Protein AF-A0ABC8IWJ0-F1 (afdb_monomer_lite)

InterPro domains:
  IPR001267 Thymidine kinase [PF00265] (2-114)
  IPR001267 Thymidine kinase [PTHR11441] (1-115)
  IPR027417 P-loop containing nucleoside triphosphate hydrolase [G3DSA:3.40.50.300] (1-104)
  IPR027417 P-loop containing nucleoside triphosphate hydrolase [SSF52540] (2-105)

Secondary structure (DSSP, 8-state):
-EEETT--SS-SSEEE-TTS-EEE-EEES-GGGHHHHH-HHHHTT-SEEEEESGGG-TTHHHHHHIIIIIS--EEE---SB-TTSSB-TTGGGGGGG-S------PPPTT-SS----S--HHHHHHHHHHHHHHHHTTT-------

Organism: Eruca vesicaria subsp. sativa (NCBI:txid29727)

pLDDT: mean 75.21, std 16.53, range [28.42, 94.44]

Sequence (146 aa):
MVKSSKDTRYAKYSMVTHDGIGFPCWALPDLMLFPDIFGQDGYAKLDVIGIVETQFFGDLYEFCCKVADDDGKTIVAGRDGDYLRRIFGAVLHNIPLADSVMKLTARFETCDTRTELVGGADEVSELIRASMEPVLEQYTPAVDIF

Radius of gyration: 15.64 Å; chains: 1; bounding box: 42×47×28 Å

Structure (mmCIF, N/CA/C/O backbone):
data_AF-A0ABC8IWJ0-F1
#
_entry.id   AF-A0ABC8IWJ0-F1
#
loop_
_atom_site.group_PDB
_atom_site.id
_atom_site.type_symbol
_atom_site.label_atom_id
_atom_site.label_alt_id
_atom_site.label_comp_id
_atom_site.label_asym_id
_atom_site.label_entity_id
_atom_site.label_seq_id
_atom_site.pdbx_PDB_ins_code
_atom_site.Cartn_x
_atom_site.Cartn_y
_atom_site.Cartn_z
_atom_site.occupancy
_atom_site.B_iso_or_equiv
_atom_site.auth_seq_id
_atom_site.auth_comp_id
_atom_site.auth_asym_id
_atom_site.auth_atom_id
_atom_site.pdbx_PDB_model_num
ATOM 1 N N . MET A 1 1 ? 3.395 -7.789 2.270 1.00 83.56 1 MET A N 1
ATOM 2 C CA . MET A 1 1 ? 3.883 -6.554 1.617 1.00 83.56 1 MET A CA 1
ATOM 3 C C . MET A 1 1 ? 3.607 -6.614 0.125 1.00 83.56 1 MET A C 1
ATOM 5 O O . MET A 1 1 ? 3.768 -7.677 -0.474 1.00 83.56 1 MET A O 1
ATOM 9 N N . VAL A 1 2 ? 3.207 -5.489 -0.460 1.00 89.12 2 VAL A N 1
ATOM 10 C CA . VAL A 1 2 ? 2.877 -5.327 -1.883 1.00 89.12 2 VAL A CA 1
ATOM 11 C C . VAL A 1 2 ? 3.733 -4.211 -2.468 1.00 89.12 2 VAL A C 1
ATOM 13 O O . VAL A 1 2 ? 3.934 -3.194 -1.809 1.00 89.12 2 VAL A O 1
ATOM 16 N N . LYS A 1 3 ? 4.220 -4.379 -3.698 1.00 88.75 3 LYS A N 1
ATOM 17 C CA . LYS A 1 3 ? 4.944 -3.341 -4.441 1.00 88.75 3 LYS A CA 1
ATOM 18 C C . LYS A 1 3 ? 4.435 -3.209 -5.867 1.00 88.75 3 LYS A C 1
ATOM 20 O O . LYS A 1 3 ? 3.877 -4.160 -6.417 1.00 88.75 3 LYS A O 1
ATOM 25 N N . SER A 1 4 ? 4.695 -2.070 -6.504 1.00 88.88 4 SER A N 1
ATOM 26 C CA . SER A 1 4 ? 4.389 -1.919 -7.927 1.00 88.88 4 SER A CA 1
ATOM 27 C C . SER A 1 4 ? 5.313 -2.781 -8.788 1.00 88.88 4 SER A C 1
ATOM 29 O O . SER A 1 4 ? 6.531 -2.789 -8.610 1.00 88.88 4 SER A O 1
ATOM 31 N N . SER A 1 5 ? 4.746 -3.467 -9.778 1.00 89.06 5 SER A N 1
ATOM 32 C CA . SER A 1 5 ? 5.490 -4.222 -10.794 1.00 89.06 5 SER A CA 1
ATOM 33 C C . SER A 1 5 ? 6.343 -3.328 -11.699 1.00 89.06 5 SER A C 1
ATOM 35 O O . SER A 1 5 ? 7.265 -3.818 -12.350 1.00 89.06 5 SER A O 1
ATOM 37 N N . LYS A 1 6 ? 6.076 -2.015 -11.701 1.00 85.94 6 LYS A N 1
ATOM 38 C CA . LYS A 1 6 ? 6.899 -1.000 -12.370 1.00 85.94 6 LYS A CA 1
ATOM 39 C C . LYS A 1 6 ? 8.237 -0.776 -11.660 1.00 85.94 6 LYS A C 1
ATOM 41 O O . LYS A 1 6 ? 9.168 -0.277 -12.287 1.00 85.94 6 LYS A O 1
ATOM 46 N N . ASP A 1 7 ? 8.356 -1.146 -10.382 1.00 81.31 7 ASP A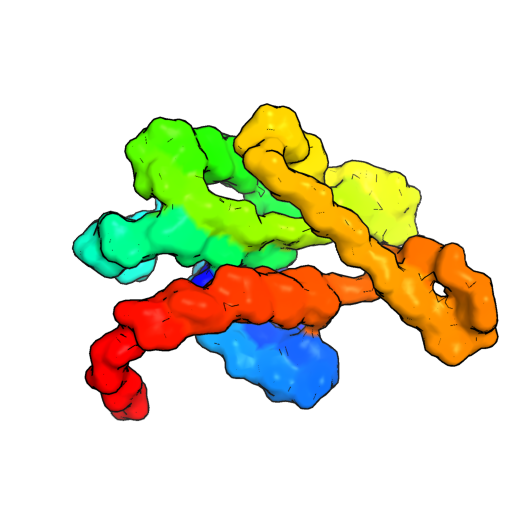 N 1
ATOM 47 C CA . ASP A 1 7 ? 9.613 -1.033 -9.647 1.00 81.31 7 ASP A CA 1
ATOM 48 C C . ASP A 1 7 ? 10.467 -2.303 -9.761 1.00 81.31 7 ASP A C 1
ATOM 50 O O . ASP A 1 7 ? 10.324 -3.272 -9.004 1.00 81.31 7 ASP A O 1
ATOM 54 N N . THR A 1 8 ? 11.405 -2.263 -10.706 1.00 77.62 8 THR A N 1
ATOM 55 C CA . THR A 1 8 ? 12.383 -3.327 -10.963 1.00 77.62 8 THR A CA 1
ATOM 56 C C . THR A 1 8 ? 13.815 -2.927 -10.605 1.00 77.62 8 THR A C 1
ATOM 58 O O . THR A 1 8 ? 14.748 -3.583 -11.061 1.00 77.62 8 THR A O 1
ATOM 61 N N . ARG A 1 9 ? 14.019 -1.844 -9.838 1.00 75.25 9 ARG A N 1
ATOM 62 C CA . ARG A 1 9 ? 15.356 -1.252 -9.627 1.00 75.25 9 ARG A CA 1
ATOM 63 C C . ARG A 1 9 ? 16.340 -2.194 -8.930 1.00 75.25 9 ARG A C 1
ATOM 65 O O . ARG A 1 9 ? 17.506 -2.210 -9.306 1.00 75.25 9 ARG A O 1
ATOM 72 N N . TYR A 1 10 ? 15.869 -2.982 -7.961 1.00 68.56 10 TYR A N 1
ATOM 73 C CA . TYR A 1 10 ? 16.732 -3.854 -7.152 1.00 68.56 10 TYR A CA 1
ATOM 74 C C . TYR A 1 10 ? 16.403 -5.343 -7.283 1.00 68.56 10 TYR A C 1
ATOM 76 O O . TYR A 1 10 ? 17.300 -6.168 -7.425 1.00 68.56 10 TYR A O 1
ATOM 84 N N . ALA A 1 11 ? 15.121 -5.708 -7.262 1.00 72.56 11 ALA A N 1
ATOM 85 C CA . ALA A 1 11 ? 14.681 -7.093 -7.403 1.00 72.56 11 ALA A CA 1
ATOM 86 C C . ALA A 1 11 ? 13.243 -7.157 -7.920 1.00 72.56 11 ALA A C 1
ATOM 88 O O . ALA A 1 11 ? 12.508 -6.181 -7.826 1.00 72.56 11 ALA A O 1
ATOM 89 N N . LYS A 1 12 ? 12.812 -8.298 -8.471 1.00 71.81 12 LYS A N 1
ATOM 90 C CA . LYS A 1 12 ? 11.445 -8.459 -9.006 1.00 71.81 12 LYS A CA 1
ATOM 91 C C . LYS A 1 12 ? 10.425 -8.862 -7.936 1.00 71.81 12 LYS A C 1
ATOM 93 O O . LYS A 1 12 ? 9.335 -8.307 -7.917 1.00 71.81 12 LYS A O 1
ATOM 98 N N . TYR A 1 13 ? 10.795 -9.781 -7.045 1.00 73.88 13 TYR A N 1
ATOM 99 C CA . TYR A 1 13 ? 9.900 -10.374 -6.033 1.00 73.88 13 TYR A CA 1
ATOM 100 C C . TYR A 1 13 ? 10.287 -10.029 -4.594 1.00 73.88 13 TYR A C 1
ATOM 102 O O . TYR A 1 13 ? 9.682 -10.509 -3.639 1.00 73.88 13 TYR A O 1
ATOM 110 N N . SER A 1 14 ? 11.287 -9.171 -4.431 1.00 73.75 14 SER A N 1
ATOM 111 C CA . SER A 1 14 ? 11.627 -8.585 -3.148 1.00 73.75 14 SER A CA 1
ATOM 112 C C . SER A 1 14 ? 11.713 -7.072 -3.259 1.00 73.75 14 SER A C 1
ATOM 114 O O . SER A 1 14 ? 11.970 -6.495 -4.325 1.00 73.75 14 SER A O 1
ATOM 116 N N . MET A 1 15 ? 11.442 -6.436 -2.134 1.00 72.25 15 MET A N 1
ATOM 117 C CA . MET A 1 15 ? 11.943 -5.112 -1.839 1.00 72.25 15 MET A CA 1
ATOM 118 C C . MET A 1 15 ? 13.332 -5.302 -1.245 1.00 72.25 15 MET A C 1
ATOM 120 O O . MET A 1 15 ? 13.510 -6.173 -0.403 1.00 72.25 15 MET A O 1
ATOM 124 N N . VAL A 1 16 ? 14.300 -4.512 -1.685 1.00 68.75 16 VAL A N 1
ATOM 125 C CA . VAL A 1 16 ? 15.661 -4.552 -1.154 1.00 68.75 16 VAL A CA 1
ATOM 126 C C . VAL A 1 16 ? 15.961 -3.170 -0.611 1.00 68.75 16 VAL A C 1
ATOM 128 O O . VAL A 1 16 ? 15.806 -2.198 -1.349 1.00 68.75 16 VAL A O 1
ATOM 131 N N . THR A 1 17 ? 16.332 -3.091 0.663 1.00 68.56 17 THR A N 1
ATOM 132 C CA . THR A 1 17 ? 16.833 -1.845 1.243 1.00 68.56 17 THR A CA 1
ATOM 133 C C . THR A 1 17 ? 18.241 -1.560 0.725 1.00 68.56 17 THR A C 1
ATOM 135 O O . THR A 1 17 ? 18.949 -2.469 0.289 1.00 68.56 17 THR A O 1
ATOM 138 N N . HIS A 1 18 ? 18.684 -0.310 0.798 1.00 62.59 18 HIS A N 1
ATOM 139 C CA . HIS A 1 18 ? 20.050 0.091 0.452 1.00 62.59 18 HIS A CA 1
ATOM 140 C C . HIS A 1 18 ? 21.131 -0.723 1.191 1.00 62.59 18 HIS A C 1
ATOM 142 O O . HIS A 1 18 ? 22.173 -1.026 0.611 1.00 62.59 18 HIS A O 1
ATOM 148 N N . ASP A 1 19 ? 20.847 -1.173 2.417 1.00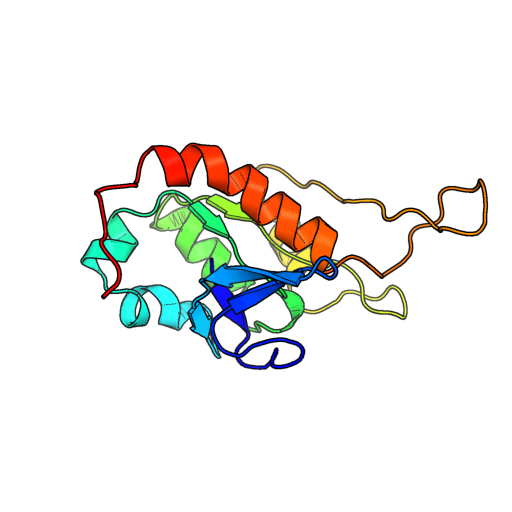 64.75 19 ASP A N 1
ATOM 149 C CA . ASP A 1 19 ? 21.726 -2.050 3.210 1.00 64.75 19 ASP A CA 1
ATOM 150 C C . ASP A 1 19 ? 21.730 -3.515 2.729 1.00 64.75 19 ASP A C 1
ATOM 152 O O . ASP A 1 19 ? 22.328 -4.395 3.349 1.00 64.75 19 ASP A O 1
ATOM 156 N N . GLY A 1 20 ? 21.061 -3.798 1.609 1.00 66.50 20 GLY A N 1
ATOM 157 C CA . GLY A 1 20 ? 21.018 -5.106 0.963 1.00 66.50 20 GLY A CA 1
ATOM 158 C C . GLY A 1 20 ? 20.029 -6.086 1.593 1.00 66.50 20 GLY A C 1
ATOM 159 O O . GLY A 1 20 ? 20.037 -7.264 1.229 1.00 66.50 20 GLY A O 1
ATOM 160 N N . ILE A 1 21 ? 19.168 -5.640 2.513 1.00 70.88 21 ILE A N 1
ATOM 161 C CA . ILE A 1 21 ? 18.198 -6.514 3.178 1.00 70.88 21 ILE A CA 1
ATOM 162 C C . ILE A 1 21 ? 16.964 -6.667 2.286 1.00 70.88 21 ILE A C 1
ATOM 164 O O . ILE A 1 21 ? 16.284 -5.696 1.959 1.00 70.88 21 ILE A O 1
ATOM 168 N N . GLY A 1 22 ? 16.686 -7.907 1.879 1.00 70.19 22 GLY A N 1
ATOM 169 C CA . GLY A 1 22 ? 15.567 -8.259 1.011 1.00 70.19 22 GLY A CA 1
ATOM 170 C C . GLY A 1 22 ? 14.335 -8.740 1.779 1.00 70.19 22 GLY A C 1
ATOM 171 O O . GLY A 1 22 ? 14.430 -9.680 2.563 1.00 70.19 22 GLY A O 1
ATOM 172 N N . PHE A 1 23 ? 13.165 -8.174 1.483 1.00 74.06 23 PHE A N 1
ATOM 173 C CA . PHE A 1 23 ? 11.870 -8.600 2.017 1.00 74.06 23 PHE A CA 1
ATOM 174 C C . PHE A 1 23 ? 10.970 -9.151 0.907 1.00 74.06 23 PHE A C 1
ATOM 176 O O . PHE A 1 23 ? 10.814 -8.484 -0.123 1.00 74.06 23 PHE A O 1
ATOM 183 N N . PRO A 1 24 ? 10.350 -10.336 1.085 1.00 81.38 24 PRO A N 1
ATOM 184 C CA . PRO A 1 24 ? 9.402 -10.881 0.118 1.00 81.38 24 PRO A CA 1
ATOM 185 C C . PRO A 1 24 ? 8.228 -9.928 -0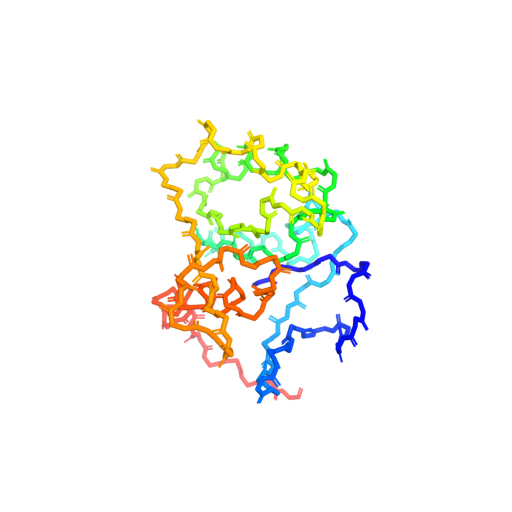.113 1.00 81.38 24 PRO A C 1
ATOM 187 O O . PRO A 1 24 ? 7.623 -9.413 0.830 1.00 81.38 24 PRO A O 1
ATOM 190 N N . CYS A 1 25 ? 7.881 -9.700 -1.376 1.00 83.25 25 CYS A N 1
ATOM 191 C CA . CYS A 1 25 ? 6.776 -8.818 -1.730 1.00 83.25 25 CYS A CA 1
ATOM 192 C C . CYS A 1 25 ? 6.023 -9.313 -2.964 1.00 83.25 25 CYS A C 1
ATOM 194 O O . CYS A 1 25 ? 6.597 -9.897 -3.886 1.00 83.25 25 CYS A O 1
ATOM 196 N N . TRP A 1 26 ? 4.726 -9.023 -2.994 1.00 88.38 26 TRP A N 1
ATOM 197 C CA . TRP A 1 26 ? 3.886 -9.267 -4.159 1.00 88.38 26 TRP A CA 1
ATOM 198 C C . TRP A 1 26 ? 4.011 -8.086 -5.113 1.00 88.38 26 TRP A C 1
ATOM 200 O O . TRP A 1 26 ? 3.627 -6.967 -4.774 1.00 88.38 26 TRP A O 1
ATOM 210 N N . ALA A 1 27 ? 4.589 -8.322 -6.288 1.00 90.62 27 ALA A N 1
ATOM 211 C CA . ALA A 1 27 ? 4.727 -7.304 -7.320 1.00 90.62 27 ALA A CA 1
ATOM 212 C C . ALA A 1 27 ? 3.470 -7.271 -8.196 1.00 90.62 27 ALA A C 1
ATOM 214 O O . ALA A 1 27 ? 3.206 -8.225 -8.927 1.00 90.62 27 ALA A O 1
ATOM 215 N N . LEU A 1 28 ? 2.717 -6.173 -8.137 1.00 91.62 28 LEU A N 1
ATOM 216 C CA . LEU A 1 28 ? 1.414 -6.037 -8.791 1.00 91.62 28 LEU A CA 1
ATOM 217 C C . LEU A 1 28 ? 1.380 -4.841 -9.748 1.00 91.62 28 LEU A C 1
ATOM 219 O O . LEU A 1 28 ? 1.993 -3.814 -9.456 1.00 91.62 28 LEU A O 1
ATOM 223 N N . PRO A 1 29 ? 0.687 -4.936 -10.896 1.00 91.69 29 PRO A N 1
ATOM 224 C CA . PRO A 1 29 ? 0.409 -3.763 -11.722 1.00 91.69 29 PRO A CA 1
ATOM 225 C C . PRO A 1 29 ? -0.610 -2.823 -11.058 1.00 91.69 29 PRO A C 1
ATOM 227 O O . PRO A 1 29 ? -0.398 -1.613 -11.093 1.00 91.69 29 PRO A O 1
ATOM 230 N N . ASP A 1 30 ? -1.619 -3.392 -10.393 1.00 93.56 30 ASP A N 1
ATOM 231 C CA . ASP A 1 30 ? -2.750 -2.705 -9.762 1.00 93.56 30 ASP A CA 1
ATOM 232 C C . ASP A 1 30 ? -3.055 -3.369 -8.407 1.00 93.56 30 ASP A C 1
ATOM 234 O O . ASP A 1 30 ? -2.943 -4.594 -8.270 1.00 93.56 30 ASP A O 1
ATOM 238 N N . LEU A 1 31 ? -3.411 -2.574 -7.398 1.00 93.88 31 LEU A N 1
ATOM 239 C CA . LEU A 1 31 ? -3.665 -3.043 -6.031 1.00 93.88 31 LEU A CA 1
ATOM 240 C C . LEU A 1 31 ? -4.958 -3.844 -5.912 1.00 93.88 31 LEU A C 1
ATOM 242 O O . LEU A 1 31 ? -5.010 -4.804 -5.144 1.00 93.88 31 LEU A O 1
ATOM 246 N N . MET A 1 32 ? -5.974 -3.518 -6.708 1.00 94.12 32 MET A N 1
ATOM 247 C CA . MET A 1 32 ? -7.259 -4.226 -6.702 1.00 94.12 32 MET A CA 1
ATOM 248 C C . MET A 1 32 ? -7.141 -5.714 -7.070 1.00 94.12 32 MET A C 1
ATOM 250 O O . MET A 1 32 ? -8.020 -6.497 -6.727 1.00 94.12 32 MET A O 1
ATOM 254 N N . LEU A 1 33 ? -6.041 -6.128 -7.710 1.00 94.44 33 LEU A N 1
ATOM 255 C CA . LEU A 1 33 ? -5.754 -7.535 -8.016 1.00 94.44 33 LEU A CA 1
ATOM 256 C C . LEU A 1 33 ? -5.176 -8.311 -6.824 1.00 94.44 33 LEU A C 1
ATOM 258 O O . LEU A 1 33 ? -5.027 -9.533 -6.898 1.00 94.44 33 LEU A O 1
ATOM 262 N N . PHE A 1 34 ? -4.798 -7.622 -5.744 1.00 92.88 34 PHE A N 1
ATOM 263 C CA . PHE A 1 34 ? -4.099 -8.237 -4.621 1.00 92.88 34 PHE A CA 1
ATOM 264 C C . PHE A 1 34 ? -4.878 -9.390 -3.969 1.00 92.88 34 PHE A C 1
ATOM 266 O O . PHE A 1 34 ? -4.260 -10.439 -3.793 1.00 92.88 34 PHE A O 1
ATOM 273 N N . PRO A 1 35 ? -6.189 -9.281 -3.663 1.00 91.25 35 PRO A N 1
ATOM 274 C CA . PRO A 1 35 ? -6.932 -10.383 -3.045 1.00 91.25 35 PRO A CA 1
ATOM 275 C C . PRO A 1 35 ? -6.928 -11.662 -3.891 1.00 91.25 35 PRO A C 1
ATOM 277 O O . PRO A 1 35 ? -6.739 -12.758 -3.364 1.00 91.25 35 PRO A O 1
ATOM 280 N N . ASP A 1 36 ? -7.069 -11.525 -5.212 1.00 91.88 36 ASP A N 1
ATOM 281 C CA . ASP A 1 36 ? -7.111 -12.663 -6.133 1.00 91.88 36 ASP A CA 1
ATOM 282 C C . ASP A 1 36 ? -5.737 -13.315 -6.308 1.00 91.88 36 ASP A C 1
ATOM 284 O O . ASP A 1 36 ? -5.626 -14.539 -6.326 1.00 91.88 36 ASP A O 1
ATOM 288 N N . ILE A 1 37 ? -4.678 -12.506 -6.400 1.00 89.62 37 ILE A N 1
ATOM 289 C CA . ILE A 1 37 ? -3.303 -12.996 -6.579 1.00 89.62 37 ILE A CA 1
ATOM 290 C C . ILE A 1 37 ? -2.750 -13.600 -5.286 1.00 89.62 37 ILE A C 1
ATOM 292 O O . ILE A 1 37 ? -2.036 -14.600 -5.333 1.00 89.62 37 ILE A O 1
ATOM 296 N N . PHE A 1 38 ? -3.070 -13.002 -4.138 1.00 89.44 38 PHE A N 1
ATOM 297 C CA . PHE A 1 38 ? -2.678 -13.518 -2.828 1.00 89.44 38 PHE A CA 1
ATOM 298 C C . PHE A 1 38 ? -3.477 -14.769 -2.440 1.00 89.44 38 PHE A C 1
ATOM 300 O O . PHE A 1 38 ? -2.979 -15.627 -1.711 1.00 89.44 38 PHE A O 1
ATOM 307 N N . GLY A 1 39 ? -4.701 -14.883 -2.958 1.00 91.44 39 GLY A N 1
ATOM 308 C CA . GLY A 1 39 ? -5.664 -15.918 -2.618 1.00 91.44 39 GLY A CA 1
ATOM 309 C C . GLY A 1 39 ? -6.635 -15.434 -1.544 1.00 91.44 39 GLY A C 1
ATOM 310 O O . GLY A 1 39 ? -6.230 -14.957 -0.483 1.00 91.44 39 GLY A O 1
ATOM 311 N N . GLN A 1 40 ? -7.930 -15.611 -1.807 1.00 88.75 40 GLN A N 1
ATOM 312 C CA . GLN A 1 40 ? -9.022 -15.073 -0.987 1.00 88.75 40 GLN A CA 1
ATOM 313 C C . GLN A 1 40 ? -8.963 -15.539 0.478 1.00 88.75 40 GLN A C 1
ATOM 315 O O . GLN A 1 40 ? -9.088 -14.726 1.391 1.00 88.75 40 GLN A O 1
ATOM 320 N N . ASP A 1 41 ? -8.671 -16.821 0.718 1.00 87.94 41 ASP A N 1
ATOM 321 C CA . ASP A 1 41 ? -8.559 -17.376 2.076 1.00 87.94 41 ASP A CA 1
ATOM 322 C C . ASP A 1 41 ? -7.376 -16.801 2.863 1.00 87.94 41 ASP A C 1
ATOM 324 O O . ASP A 1 41 ? -7.440 -16.654 4.085 1.00 87.94 41 ASP A O 1
ATOM 328 N N . GLY A 1 42 ? -6.272 -16.512 2.171 1.00 87.19 42 GLY A N 1
ATOM 329 C CA . GLY A 1 42 ? -5.120 -15.846 2.767 1.00 87.19 42 GLY A CA 1
ATOM 330 C C . GLY A 1 42 ? -5.446 -14.387 3.050 1.00 87.19 42 GLY A C 1
ATOM 331 O O . GLY A 1 42 ? -5.199 -13.898 4.149 1.00 87.19 42 GLY A O 1
ATOM 332 N N . TYR A 1 43 ? -6.035 -13.705 2.069 1.00 89.38 43 TYR A N 1
ATOM 333 C CA . TYR A 1 43 ? -6.361 -12.286 2.132 1.00 89.38 43 TYR A CA 1
ATOM 334 C C . TYR A 1 43 ? -7.332 -11.973 3.275 1.00 89.38 43 TYR A C 1
ATOM 336 O O . TYR A 1 43 ? -7.133 -11.009 4.013 1.00 89.38 43 TYR A O 1
ATOM 344 N N . ALA A 1 44 ? -8.339 -12.827 3.478 1.00 88.25 44 ALA A N 1
ATOM 345 C CA . ALA A 1 44 ? -9.312 -12.693 4.558 1.00 88.25 44 ALA A CA 1
ATOM 346 C C . ALA A 1 44 ? -8.675 -12.711 5.959 1.00 88.25 44 ALA A C 1
ATOM 348 O O . ALA A 1 44 ? -9.225 -12.116 6.880 1.00 88.25 44 ALA A O 1
ATOM 349 N N . LYS A 1 45 ? -7.515 -13.362 6.114 1.00 87.75 45 LYS A N 1
ATOM 350 C CA . LYS A 1 45 ? -6.764 -13.446 7.377 1.00 87.75 45 LYS A CA 1
ATOM 351 C C . LYS A 1 45 ? -5.783 -12.291 7.576 1.00 87.75 45 LYS A C 1
ATOM 353 O O . LYS A 1 45 ? -5.084 -12.271 8.579 1.00 87.75 45 LYS A O 1
ATOM 358 N N . LEU A 1 46 ? -5.659 -11.375 6.616 1.00 86.50 46 LEU A N 1
ATOM 359 C CA . LEU A 1 46 ? -4.791 -10.214 6.766 1.00 86.50 46 LEU A CA 1
ATOM 360 C C . LEU A 1 46 ? -5.492 -9.129 7.584 1.00 86.50 46 LEU A C 1
ATOM 362 O O . LEU A 1 46 ? -6.597 -8.707 7.235 1.00 86.50 46 LEU A O 1
ATOM 366 N N . ASP A 1 47 ? -4.779 -8.614 8.584 1.00 85.75 47 ASP A N 1
ATOM 367 C CA . ASP A 1 47 ? -5.157 -7.400 9.320 1.00 85.75 47 ASP A CA 1
ATOM 368 C C . ASP A 1 47 ? -4.434 -6.156 8.785 1.00 85.75 47 ASP A C 1
ATOM 370 O O . ASP A 1 47 ? -4.945 -5.040 8.861 1.00 85.75 47 ASP A O 1
ATOM 374 N N . VAL A 1 48 ? -3.227 -6.337 8.233 1.00 85.19 48 VAL A N 1
ATOM 375 C CA . VAL A 1 48 ? -2.352 -5.237 7.804 1.00 85.19 48 VAL A CA 1
ATOM 376 C C . VAL A 1 48 ? -1.756 -5.504 6.428 1.00 85.19 48 VAL A C 1
ATOM 378 O O . VAL A 1 48 ? -1.185 -6.566 6.164 1.00 85.19 48 VAL A O 1
ATOM 381 N N . ILE A 1 49 ? -1.836 -4.499 5.555 1.00 88.19 49 ILE A N 1
ATOM 382 C CA . ILE A 1 49 ? -1.277 -4.524 4.203 1.00 88.19 49 ILE A CA 1
ATOM 383 C C . ILE A 1 49 ? -0.269 -3.380 4.058 1.00 88.19 49 ILE A C 1
ATOM 385 O O . ILE A 1 49 ? -0.623 -2.217 3.879 1.00 88.19 49 ILE A O 1
ATOM 389 N N . GLY A 1 50 ? 1.020 -3.719 4.104 1.00 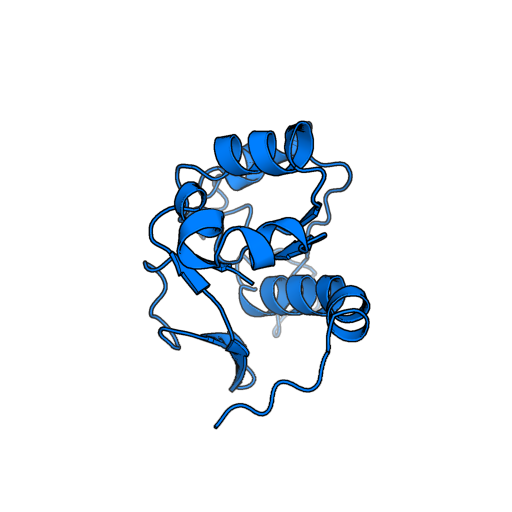87.88 50 GLY A N 1
ATOM 390 C CA . GLY A 1 50 ? 2.090 -2.780 3.765 1.00 87.88 50 GLY A CA 1
ATOM 391 C C . GLY A 1 50 ? 2.242 -2.628 2.253 1.00 87.88 50 GLY A C 1
ATOM 392 O O . GLY A 1 50 ? 2.538 -3.621 1.576 1.00 87.88 50 GLY A O 1
ATOM 393 N N . ILE A 1 51 ? 2.074 -1.406 1.737 1.00 87.69 51 ILE A N 1
ATOM 394 C CA . ILE A 1 51 ? 2.195 -1.083 0.310 1.00 87.69 51 ILE A CA 1
ATOM 395 C C . ILE A 1 51 ? 3.376 -0.146 0.105 1.00 87.69 51 ILE A C 1
ATOM 397 O O . ILE A 1 51 ? 3.459 0.921 0.708 1.00 87.69 51 ILE A O 1
ATOM 401 N N . VAL A 1 52 ? 4.288 -0.527 -0.780 1.00 83.69 52 VAL A N 1
ATOM 402 C CA . VAL A 1 52 ? 5.515 0.234 -1.021 1.00 83.69 52 VAL A CA 1
ATOM 403 C C . VAL A 1 52 ? 5.507 0.839 -2.410 1.00 83.69 52 VAL A C 1
ATOM 405 O O . VAL A 1 52 ? 4.891 0.299 -3.331 1.00 83.69 52 VAL A O 1
ATOM 408 N N . GLU A 1 53 ? 6.191 1.976 -2.549 1.00 80.06 53 GLU A N 1
ATOM 409 C CA . GLU A 1 53 ? 6.242 2.740 -3.801 1.00 80.06 53 GLU A CA 1
ATOM 410 C C . GLU A 1 53 ? 4.832 3.069 -4.332 1.00 80.06 53 GLU A C 1
ATOM 412 O O . GLU A 1 53 ? 4.526 2.968 -5.525 1.00 80.06 53 GLU A O 1
ATOM 417 N N . THR A 1 54 ? 3.952 3.451 -3.400 1.00 86.31 54 THR A N 1
ATOM 418 C CA . THR A 1 54 ? 2.518 3.679 -3.614 1.00 86.31 54 THR A CA 1
ATOM 419 C C . THR A 1 54 ? 2.211 4.696 -4.700 1.00 86.31 54 THR A C 1
ATOM 421 O O . THR A 1 54 ? 1.166 4.615 -5.338 1.00 86.31 54 THR A O 1
ATOM 424 N N . GLN A 1 55 ? 3.127 5.628 -4.960 1.00 85.75 55 GLN A N 1
ATOM 425 C CA . GLN A 1 55 ? 2.973 6.635 -6.002 1.00 85.75 55 GLN A CA 1
ATOM 426 C C . GLN A 1 55 ? 2.835 6.052 -7.423 1.00 85.75 55 GLN A C 1
ATOM 428 O O . GLN A 1 55 ? 2.438 6.775 -8.335 1.00 85.75 55 GLN A O 1
ATOM 433 N N . PHE A 1 56 ? 3.168 4.771 -7.636 1.00 88.44 56 PHE A N 1
ATOM 434 C CA . PHE A 1 56 ? 3.024 4.098 -8.933 1.00 88.44 56 PHE A CA 1
ATOM 435 C C . PHE A 1 56 ? 1.655 3.443 -9.168 1.00 88.44 56 PHE A C 1
ATOM 437 O O . PHE A 1 56 ? 1.387 3.027 -10.306 1.00 88.44 56 PHE A O 1
ATOM 444 N N . PHE A 1 57 ? 0.815 3.353 -8.133 1.00 91.06 57 PHE A N 1
ATOM 445 C CA . PHE A 1 57 ? -0.523 2.772 -8.203 1.00 91.06 57 PHE A CA 1
ATOM 446 C C . PHE A 1 57 ? -1.567 3.856 -8.464 1.00 91.06 57 PHE A C 1
ATOM 448 O O . PHE A 1 57 ? -1.714 4.800 -7.687 1.00 91.06 57 PHE A O 1
ATOM 455 N N . GLY A 1 58 ? -2.270 3.725 -9.590 1.00 91.62 58 GLY A N 1
ATOM 456 C CA . GLY A 1 58 ? -3.352 4.639 -9.960 1.00 91.62 58 GLY A CA 1
ATOM 457 C C . GLY A 1 58 ? -4.638 4.382 -9.177 1.00 91.62 58 GLY A C 1
ATOM 458 O O . GLY A 1 58 ? -5.409 5.312 -8.990 1.00 91.62 58 GLY A O 1
ATOM 459 N N . ASP A 1 59 ? -4.816 3.153 -8.694 1.00 93.75 59 ASP A N 1
ATOM 460 C CA . ASP A 1 59 ? -5.979 2.653 -7.957 1.00 93.75 59 ASP A CA 1
ATOM 461 C C . ASP A 1 59 ? -5.782 2.674 -6.430 1.00 93.75 59 ASP A C 1
ATOM 463 O O . ASP A 1 59 ? -6.522 2.030 -5.690 1.00 93.75 59 ASP A O 1
ATOM 467 N N . LEU A 1 60 ? -4.758 3.388 -5.940 1.00 91.81 60 LEU A N 1
ATOM 468 C CA . LEU A 1 60 ? -4.427 3.442 -4.514 1.00 91.81 60 LEU A CA 1
ATOM 469 C C . LEU A 1 60 ? -5.587 3.958 -3.665 1.00 91.81 60 LEU A C 1
ATOM 471 O O . LEU A 1 60 ? -5.830 3.413 -2.597 1.00 91.81 60 LEU A O 1
ATOM 475 N N . TYR A 1 61 ? -6.277 5.006 -4.117 1.00 91.06 61 TYR A N 1
ATOM 476 C CA . TYR A 1 61 ? -7.359 5.613 -3.344 1.00 91.06 61 TYR A CA 1
ATOM 477 C C . TYR A 1 61 ? -8.557 4.666 -3.229 1.00 91.06 61 TYR A C 1
ATOM 479 O O . TYR A 1 61 ? -9.037 4.404 -2.131 1.00 91.06 61 TYR A O 1
ATOM 487 N N . GLU A 1 62 ? -8.993 4.099 -4.354 1.00 93.62 62 GLU A N 1
ATOM 488 C CA . GLU A 1 62 ? -10.099 3.145 -4.420 1.00 93.62 62 GLU A CA 1
ATOM 489 C C . GLU A 1 62 ? -9.794 1.886 -3.605 1.00 93.62 62 GLU A C 1
ATOM 491 O O . GLU A 1 62 ? -10.655 1.399 -2.871 1.00 93.62 62 GLU A O 1
ATOM 496 N N . PHE A 1 63 ? -8.556 1.393 -3.692 1.00 93.06 63 PHE A N 1
ATOM 497 C CA . PHE A 1 63 ? -8.095 0.277 -2.881 1.00 93.06 63 PHE A CA 1
ATOM 498 C C . PHE A 1 63 ? -8.129 0.618 -1.389 1.00 93.06 63 PHE A C 1
ATOM 500 O O . PHE A 1 63 ? -8.634 -0.178 -0.604 1.00 93.06 63 PHE A O 1
ATOM 507 N N . CYS A 1 64 ? -7.647 1.799 -0.986 1.00 90.75 64 CYS A N 1
ATOM 508 C CA . CYS A 1 64 ? -7.678 2.220 0.413 1.00 90.75 64 CYS A CA 1
ATOM 509 C C . CYS A 1 64 ? -9.099 2.342 0.961 1.00 90.75 64 CYS A C 1
ATOM 511 O O . CYS A 1 64 ? -9.350 1.817 2.040 1.00 90.75 64 CYS A O 1
ATOM 513 N N . CYS A 1 65 ? -10.024 2.962 0.219 1.00 90.81 65 CYS A N 1
ATOM 514 C CA . CYS A 1 65 ? -11.437 3.019 0.603 1.00 90.81 65 CYS A CA 1
ATOM 515 C C . CYS A 1 65 ? -12.000 1.617 0.819 1.00 90.81 65 CYS A C 1
ATOM 517 O O . CYS A 1 65 ? -12.492 1.311 1.896 1.00 90.81 65 CYS A O 1
ATOM 519 N N . LYS A 1 66 ? -11.857 0.732 -0.174 1.00 92.31 66 LYS A N 1
ATOM 520 C CA . LYS A 1 66 ? -12.364 -0.638 -0.075 1.00 92.31 66 LYS A CA 1
ATOM 521 C C . LYS A 1 66 ? -11.803 -1.362 1.152 1.00 92.31 66 LYS A C 1
ATOM 523 O O . LYS A 1 66 ? -12.537 -1.967 1.923 1.00 92.31 66 LYS A O 1
ATOM 528 N N . VAL A 1 67 ? -10.488 -1.336 1.312 1.00 90.31 67 VAL A N 1
ATOM 529 C CA . VAL A 1 67 ? -9.815 -2.159 2.316 1.00 90.31 67 VAL A CA 1
ATOM 530 C C . VAL A 1 67 ? -10.016 -1.626 3.735 1.00 90.31 67 VAL A C 1
ATOM 532 O O . VAL A 1 67 ? -10.121 -2.425 4.666 1.00 90.31 67 VAL A O 1
ATOM 535 N N . ALA A 1 68 ? -10.087 -0.305 3.906 1.00 87.00 68 ALA A N 1
ATOM 536 C CA . ALA A 1 68 ? -10.358 0.309 5.200 1.00 87.00 68 ALA A CA 1
ATOM 537 C C . ALA A 1 68 ? -11.847 0.211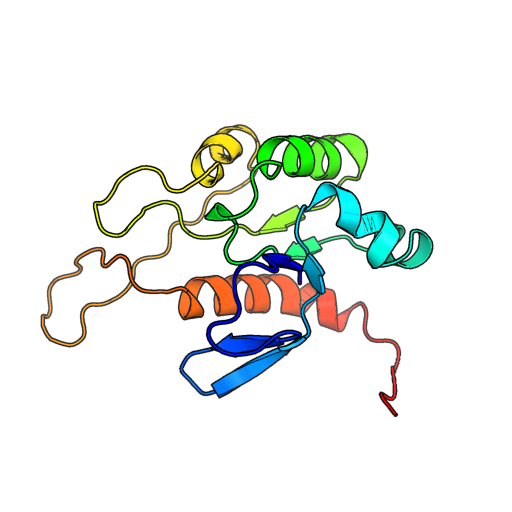 5.573 1.00 87.00 68 ALA A C 1
ATOM 539 O O . ALA A 1 68 ? -12.164 -0.246 6.671 1.00 87.00 68 ALA A O 1
ATOM 540 N N . ASP A 1 69 ? -12.747 0.585 4.657 1.00 88.75 69 ASP A N 1
ATOM 541 C CA . ASP A 1 69 ? -14.180 0.711 4.944 1.00 88.75 69 ASP A CA 1
ATOM 542 C C . ASP A 1 69 ? -14.910 -0.641 4.908 1.00 88.75 69 ASP A C 1
ATOM 544 O O . ASP A 1 69 ? -15.757 -0.902 5.765 1.00 88.75 69 ASP A O 1
ATOM 548 N N . ASP A 1 70 ? -14.579 -1.515 3.947 1.00 89.56 70 ASP A N 1
ATOM 549 C CA . ASP A 1 70 ? -15.275 -2.797 3.763 1.00 89.56 70 ASP A CA 1
ATOM 550 C C . ASP A 1 70 ? -14.544 -3.959 4.452 1.00 89.56 70 ASP A C 1
ATOM 552 O O . ASP A 1 70 ? -15.175 -4.810 5.082 1.00 89.56 70 ASP A O 1
ATOM 556 N N . ASP A 1 71 ? -13.213 -4.017 4.320 1.00 87.81 71 ASP A N 1
ATOM 557 C CA . ASP A 1 71 ? -12.424 -5.189 4.727 1.00 87.81 71 ASP A CA 1
ATOM 558 C C . ASP A 1 71 ? -11.763 -5.040 6.117 1.00 87.81 71 ASP A C 1
ATOM 560 O O . ASP A 1 71 ? -11.171 -6.008 6.620 1.00 87.81 71 ASP A O 1
ATOM 564 N N . GLY A 1 72 ? -11.858 -3.847 6.723 1.00 83.50 72 GLY A N 1
ATOM 565 C CA . GLY A 1 72 ? -11.402 -3.521 8.078 1.00 83.50 72 GLY A CA 1
ATOM 566 C C . GLY A 1 72 ? -9.892 -3.638 8.307 1.00 83.50 72 GLY A C 1
ATOM 567 O O . GLY A 1 72 ? -9.485 -4.025 9.402 1.00 83.50 72 GLY A O 1
ATOM 568 N N . LYS A 1 73 ? -9.057 -3.375 7.289 1.00 84.19 73 LYS A N 1
ATOM 569 C CA . LYS A 1 73 ? -7.592 -3.579 7.357 1.00 84.19 73 LYS A CA 1
ATOM 570 C C . LYS A 1 73 ? -6.816 -2.267 7.392 1.00 84.19 73 LYS A C 1
ATOM 572 O O . LYS A 1 73 ? -7.196 -1.287 6.758 1.00 84.19 73 LYS A O 1
ATOM 577 N N . THR A 1 74 ? -5.654 -2.288 8.041 1.00 78.12 74 THR A N 1
ATOM 578 C CA . THR A 1 74 ? -4.745 -1.134 8.105 1.00 78.12 74 THR A CA 1
ATOM 579 C C . THR A 1 74 ? -3.788 -1.108 6.915 1.00 78.12 74 THR A C 1
ATOM 581 O O . THR A 1 74 ? -3.155 -2.116 6.584 1.00 78.12 74 THR A O 1
ATOM 584 N N . ILE A 1 75 ? -3.620 0.071 6.310 1.00 77.25 75 ILE A N 1
ATOM 585 C CA . ILE A 1 75 ? -2.703 0.305 5.188 1.00 77.25 75 ILE A CA 1
ATOM 586 C C . ILE A 1 75 ? -1.564 1.222 5.623 1.00 77.25 75 ILE A C 1
ATOM 588 O O . ILE A 1 75 ? -1.787 2.252 6.253 1.00 77.25 75 ILE A O 1
ATOM 592 N N . VAL A 1 76 ? -0.338 0.873 5.231 1.00 67.44 76 VAL A N 1
ATOM 593 C CA . VAL A 1 76 ? 0.846 1.721 5.430 1.00 67.44 76 VAL A CA 1
ATOM 594 C C . VAL A 1 76 ? 1.410 2.101 4.062 1.00 67.44 76 VAL A C 1
ATOM 596 O O . VAL A 1 76 ? 1.651 1.212 3.240 1.00 67.44 76 VAL A O 1
ATOM 599 N N . ALA A 1 77 ? 1.570 3.406 3.806 1.00 69.38 77 ALA A N 1
ATOM 600 C CA . ALA A 1 77 ? 1.781 3.958 2.464 1.00 69.38 77 ALA A CA 1
ATOM 601 C C . ALA A 1 77 ? 2.997 4.897 2.335 1.00 69.38 77 ALA A C 1
ATOM 603 O O . ALA A 1 77 ? 3.520 5.420 3.316 1.00 69.38 77 ALA A O 1
ATOM 604 N N . GLY A 1 78 ? 3.433 5.057 1.079 1.00 72.38 78 GLY A N 1
ATOM 605 C CA . GLY A 1 78 ? 4.757 5.496 0.642 1.00 72.38 78 GLY A CA 1
ATOM 606 C C . GLY A 1 78 ? 5.007 7.003 0.501 1.00 72.38 78 GLY A C 1
ATOM 607 O O . GLY A 1 78 ? 4.658 7.797 1.365 1.00 72.38 78 GLY A O 1
ATOM 608 N N . ARG A 1 79 ? 5.714 7.407 -0.565 1.00 76.62 79 ARG A N 1
ATOM 609 C CA . ARG A 1 79 ? 6.283 8.764 -0.693 1.00 76.62 79 ARG A CA 1
ATOM 610 C C . ARG A 1 79 ? 5.226 9.798 -1.071 1.00 76.62 79 ARG A C 1
ATOM 612 O O . ARG A 1 79 ? 4.486 9.603 -2.030 1.00 76.62 79 ARG A O 1
ATOM 619 N N . ASP A 1 80 ? 5.216 10.929 -0.373 1.00 79.44 80 ASP A N 1
ATOM 620 C CA . ASP A 1 80 ? 4.273 12.029 -0.601 1.00 79.44 80 ASP A CA 1
ATOM 621 C C . ASP A 1 80 ? 4.721 13.017 -1.697 1.00 79.44 80 ASP A C 1
ATOM 623 O O . ASP A 1 80 ? 3.876 13.650 -2.338 1.00 79.44 80 ASP A O 1
ATOM 627 N N . GLY A 1 81 ? 6.034 13.131 -1.936 1.00 81.12 81 GLY A N 1
ATOM 628 C CA . GLY A 1 81 ? 6.628 14.092 -2.869 1.00 81.12 81 GLY A CA 1
ATOM 629 C C . GLY A 1 81 ? 7.591 13.500 -3.905 1.00 81.12 81 GLY A C 1
ATOM 630 O O . GLY A 1 81 ? 8.354 12.573 -3.619 1.00 81.12 81 GLY A O 1
ATOM 631 N N . ASP A 1 82 ? 7.584 14.067 -5.115 1.00 83.00 82 ASP A N 1
ATOM 632 C CA . ASP A 1 82 ? 8.579 13.798 -6.159 1.00 83.00 82 ASP A CA 1
ATOM 633 C C . ASP A 1 82 ? 9.862 14.627 -5.955 1.00 83.00 82 ASP A C 1
ATOM 635 O O . ASP A 1 82 ? 9.956 15.466 -5.056 1.00 83.00 82 ASP A O 1
ATOM 639 N N . TYR A 1 83 ? 10.879 14.418 -6.796 1.00 80.50 83 TYR A N 1
ATOM 640 C CA . TYR A 1 83 ? 12.155 15.142 -6.693 1.00 80.50 83 TYR A CA 1
ATOM 641 C C . TYR A 1 83 ? 12.027 16.670 -6.884 1.00 80.50 83 TYR A C 1
ATOM 643 O O . TYR A 1 83 ? 12.951 17.407 -6.546 1.00 80.50 83 TYR A O 1
ATOM 651 N N . LEU A 1 84 ? 10.890 17.152 -7.402 1.00 82.81 84 LEU A N 1
ATOM 652 C CA . LEU A 1 84 ? 10.540 18.566 -7.557 1.00 82.81 84 LEU A CA 1
ATOM 653 C C . LEU A 1 84 ? 9.658 19.088 -6.411 1.00 82.81 84 LEU A C 1
ATOM 655 O O . LEU A 1 84 ? 9.202 20.232 -6.482 1.00 82.81 84 LEU A O 1
ATOM 659 N N . ARG A 1 85 ? 9.423 18.284 -5.364 1.00 80.50 85 ARG A N 1
ATOM 660 C CA . ARG A 1 85 ? 8.533 18.583 -4.228 1.00 80.50 85 ARG A CA 1
ATOM 661 C C . ARG A 1 85 ? 7.075 18.798 -4.644 1.00 80.50 85 ARG A C 1
ATOM 663 O O . ARG A 1 85 ? 6.359 19.594 -4.038 1.00 80.50 85 ARG A O 1
ATOM 670 N N . ARG A 1 86 ? 6.633 18.112 -5.695 1.00 86.06 86 ARG A N 1
ATOM 671 C CA . ARG A 1 86 ? 5.233 18.072 -6.130 1.00 86.06 86 ARG A CA 1
ATOM 672 C C . ARG A 1 86 ? 4.574 16.806 -5.607 1.00 86.06 86 ARG A C 1
ATOM 674 O O . ARG A 1 86 ? 5.262 15.841 -5.288 1.00 86.06 86 ARG A O 1
ATOM 681 N N . ILE A 1 87 ? 3.243 16.818 -5.554 1.00 85.44 87 ILE A N 1
ATOM 682 C CA . ILE A 1 87 ? 2.432 15.642 -5.218 1.00 85.44 87 ILE A CA 1
ATOM 683 C C . ILE A 1 87 ? 2.873 14.465 -6.094 1.00 85.44 87 ILE A C 1
ATOM 685 O O . ILE A 1 87 ? 2.895 14.594 -7.321 1.00 85.44 87 ILE A O 1
ATOM 689 N N . PHE A 1 88 ? 3.207 13.331 -5.474 1.00 85.50 88 PHE A N 1
ATOM 690 C CA . PHE A 1 88 ? 3.592 12.125 -6.202 1.00 85.50 88 PHE A CA 1
ATOM 691 C C . PHE A 1 88 ? 2.480 11.072 -6.149 1.00 85.50 88 PHE A C 1
ATOM 693 O O . PHE A 1 88 ? 2.224 10.453 -5.117 1.00 85.50 88 PHE A O 1
ATOM 700 N N . GLY A 1 89 ? 1.816 10.857 -7.287 1.00 86.06 89 GLY A N 1
ATOM 701 C CA . GLY A 1 89 ? 0.717 9.897 -7.396 1.00 86.06 89 GLY A CA 1
ATOM 702 C C . GLY A 1 89 ? -0.479 10.283 -6.521 1.00 86.06 89 GLY A C 1
ATOM 703 O O . GLY A 1 89 ? -0.744 11.463 -6.305 1.00 86.06 89 GLY A O 1
ATOM 704 N N . ALA A 1 90 ? -1.203 9.281 -6.021 1.00 86.75 90 ALA A N 1
ATOM 705 C CA . ALA A 1 90 ? -2.416 9.476 -5.223 1.00 86.75 90 ALA A CA 1
ATOM 706 C C . ALA A 1 90 ? -2.177 9.436 -3.701 1.00 86.75 90 ALA A C 1
ATOM 708 O O . ALA A 1 90 ? -3.137 9.460 -2.936 1.00 86.75 90 ALA A O 1
ATOM 709 N N . VAL A 1 91 ? -0.924 9.375 -3.228 1.00 86.69 91 VAL A N 1
ATOM 710 C CA . 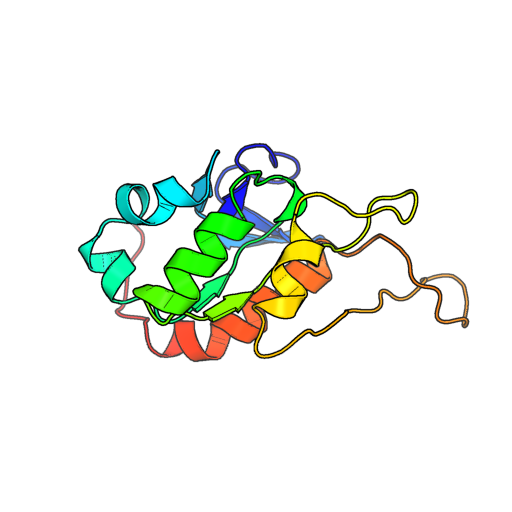VAL A 1 91 ? -0.605 9.150 -1.801 1.00 86.69 91 VAL A CA 1
ATOM 711 C C . VAL A 1 91 ? -1.282 10.183 -0.901 1.00 86.69 91 VAL A C 1
ATOM 713 O O . VAL A 1 91 ? -1.994 9.817 0.030 1.00 86.69 91 VAL A O 1
ATOM 716 N N . LEU A 1 92 ? -1.160 11.468 -1.240 1.00 87.44 92 LEU A N 1
ATOM 717 C CA . LEU A 1 92 ? -1.745 12.563 -0.461 1.00 87.44 92 LEU A CA 1
ATOM 718 C C . LEU A 1 92 ? -3.283 12.588 -0.476 1.00 87.44 92 LEU A C 1
ATOM 720 O O . LEU A 1 92 ? -3.880 13.159 0.434 1.00 87.44 92 LEU A O 1
ATOM 724 N N . HIS A 1 93 ? -3.938 11.946 -1.449 1.00 88.81 93 HIS A N 1
ATOM 725 C CA . HIS A 1 93 ? -5.402 11.835 -1.473 1.00 88.81 93 HIS A CA 1
ATOM 726 C C . HIS A 1 93 ? -5.940 10.900 -0.384 1.00 88.81 93 HIS A C 1
ATOM 728 O O . HIS A 1 93 ? -7.121 10.970 -0.064 1.00 88.81 93 HIS A O 1
ATOM 734 N N . ASN A 1 94 ? -5.088 10.057 0.206 1.00 86.31 94 ASN A N 1
ATOM 735 C CA . ASN A 1 94 ? -5.471 9.126 1.267 1.00 86.31 94 ASN A CA 1
ATOM 736 C C . ASN A 1 94 ? -5.423 9.757 2.666 1.00 86.31 94 ASN A C 1
ATOM 738 O O . ASN A 1 94 ? -5.925 9.157 3.607 1.00 86.31 94 ASN A O 1
ATOM 742 N N . ILE A 1 95 ? -4.862 10.965 2.823 1.00 86.19 95 ILE A N 1
ATOM 743 C CA . ILE A 1 95 ? -4.777 11.641 4.131 1.00 86.19 95 ILE A CA 1
ATOM 744 C C . ILE A 1 95 ? -6.148 11.767 4.819 1.00 86.19 95 ILE A C 1
ATOM 746 O O . ILE A 1 95 ? -6.215 11.475 6.008 1.00 86.19 95 ILE A O 1
ATOM 750 N N . PRO A 1 96 ? -7.243 12.153 4.132 1.00 87.00 96 PRO A N 1
ATOM 751 C CA . PRO A 1 96 ? -8.558 12.238 4.767 1.00 87.00 96 PRO A CA 1
ATOM 752 C C . PRO A 1 96 ? -9.139 10.888 5.208 1.00 87.00 96 PRO A C 1
ATOM 754 O O . PRO A 1 96 ? -10.040 10.881 6.037 1.00 87.00 96 PRO A O 1
ATOM 757 N N . LEU A 1 97 ? -8.659 9.778 4.637 1.00 82.44 97 LEU A N 1
ATOM 758 C CA . LEU A 1 97 ? -9.081 8.419 4.993 1.00 82.44 97 LEU A CA 1
ATOM 759 C C . LEU A 1 97 ? -8.248 7.836 6.142 1.00 82.44 97 LEU A C 1
ATOM 761 O O . LEU A 1 97 ? -8.631 6.834 6.731 1.00 82.44 97 LEU A O 1
ATOM 765 N N . ALA A 1 98 ? -7.077 8.411 6.423 1.00 83.38 98 ALA A N 1
ATOM 766 C CA . ALA A 1 98 ? -6.106 7.814 7.322 1.00 83.38 98 ALA A CA 1
ATOM 767 C C . ALA A 1 98 ? -6.423 8.123 8.791 1.00 83.38 98 ALA A C 1
ATOM 769 O O . ALA A 1 98 ? -6.514 9.287 9.181 1.00 83.38 98 ALA A O 1
ATOM 770 N N . ASP A 1 99 ? -6.456 7.085 9.630 1.00 83.75 99 ASP A N 1
ATOM 771 C CA . ASP A 1 99 ? -6.523 7.244 11.090 1.00 83.75 99 ASP A CA 1
ATOM 772 C C . ASP A 1 99 ? -5.281 7.945 11.655 1.00 83.75 99 ASP A C 1
ATOM 774 O O . ASP A 1 99 ? -5.336 8.660 12.657 1.00 83.75 99 ASP A O 1
ATOM 778 N N . SER A 1 100 ? -4.128 7.731 11.016 1.00 81.56 100 SER A N 1
ATOM 779 C CA . SER A 1 100 ? -2.866 8.359 11.388 1.00 81.56 100 SER A CA 1
ATOM 780 C C . SER A 1 100 ? -1.992 8.624 10.167 1.00 81.56 100 SER A C 1
ATOM 782 O O . SER A 1 100 ? -1.948 7.836 9.223 1.00 81.56 100 SER A O 1
ATOM 784 N N . VAL A 1 101 ? -1.269 9.744 10.194 1.00 82.62 101 VAL A N 1
ATOM 785 C CA . VAL A 1 101 ? -0.295 10.111 9.163 1.00 82.62 101 VAL A CA 1
ATOM 786 C C . VAL A 1 101 ? 1.040 10.376 9.836 1.00 82.62 101 VAL A C 1
ATOM 788 O O . VAL A 1 101 ? 1.155 11.273 10.672 1.00 82.62 101 VAL A O 1
ATOM 791 N N . MET A 1 102 ? 2.061 9.617 9.444 1.00 79.31 102 MET A N 1
ATOM 792 C CA . MET A 1 102 ? 3.436 9.841 9.875 1.00 79.31 102 MET A CA 1
ATOM 793 C C . MET A 1 102 ? 4.298 10.231 8.679 1.00 79.31 102 MET A C 1
ATOM 795 O O . MET A 1 102 ? 4.483 9.446 7.753 1.00 79.31 102 MET A O 1
ATOM 799 N N . LYS A 1 103 ? 4.849 11.448 8.710 1.00 80.38 103 LYS A N 1
ATOM 800 C CA . LYS A 1 103 ? 5.796 11.931 7.703 1.00 80.38 103 LYS A CA 1
ATOM 801 C C . LYS A 1 103 ? 7.220 11.759 8.214 1.00 80.38 103 LYS A C 1
ATOM 803 O O . LYS A 1 103 ? 7.608 12.385 9.199 1.00 80.38 103 LYS A O 1
ATOM 808 N N . LEU A 1 104 ? 7.988 10.909 7.540 1.00 73.50 104 LEU A N 1
ATOM 809 C CA . LEU A 1 104 ? 9.397 10.697 7.854 1.00 73.50 104 LEU A CA 1
ATOM 810 C C . LEU A 1 104 ? 10.252 11.847 7.315 1.00 73.50 104 LEU A C 1
ATOM 812 O O . LEU A 1 104 ? 9.955 12.439 6.277 1.00 73.50 104 LEU A O 1
ATOM 816 N N . THR A 1 105 ? 11.321 12.167 8.039 1.00 69.50 105 THR A N 1
ATOM 817 C CA . THR A 1 105 ? 12.311 13.167 7.632 1.00 69.50 105 THR A CA 1
ATOM 818 C C . THR A 1 105 ? 13.659 12.488 7.452 1.00 69.50 105 THR A C 1
ATOM 820 O O . THR A 1 105 ? 14.271 12.076 8.437 1.00 69.50 105 THR A O 1
ATOM 823 N N . ALA A 1 106 ? 14.140 12.444 6.212 1.00 66.44 106 ALA A N 1
ATOM 824 C CA . ALA A 1 106 ? 15.490 11.993 5.907 1.00 66.44 106 ALA A CA 1
ATOM 825 C C . ALA A 1 106 ? 16.536 12.992 6.432 1.00 66.44 106 ALA A C 1
ATOM 827 O O . ALA A 1 106 ? 16.301 14.207 6.473 1.00 66.44 106 ALA A O 1
ATOM 828 N N . ARG A 1 107 ? 17.714 12.493 6.821 1.00 60.34 107 ARG A N 1
ATOM 829 C CA . ARG A 1 107 ? 18.854 13.332 7.230 1.00 60.34 107 ARG A CA 1
ATOM 830 C C . ARG A 1 107 ? 19.812 13.556 6.062 1.00 60.34 107 ARG A C 1
ATOM 832 O O . ARG A 1 107 ? 20.076 12.653 5.280 1.00 60.34 107 ARG A O 1
ATOM 839 N N . PHE A 1 108 ? 20.361 14.764 5.966 1.00 60.62 108 PHE A N 1
ATOM 840 C CA . PHE A 1 108 ? 21.410 15.087 5.000 1.00 60.62 108 PHE A CA 1
ATOM 841 C C . PHE A 1 108 ? 22.774 14.707 5.594 1.00 60.62 108 PHE A C 1
ATOM 843 O O . PHE A 1 108 ? 23.158 15.259 6.621 1.00 60.62 108 PHE A O 1
ATOM 850 N N . GLU A 1 109 ? 23.520 13.791 4.967 1.00 58.12 109 GLU A N 1
ATOM 851 C CA . GLU A 1 109 ? 24.800 13.291 5.511 1.00 58.12 109 GLU A CA 1
ATOM 852 C C . GLU A 1 109 ? 25.909 14.354 5.620 1.00 58.12 109 GLU A C 1
ATOM 854 O O . GLU A 1 109 ? 26.883 14.155 6.338 1.00 58.12 109 GLU A O 1
ATOM 859 N N . THR A 1 110 ? 25.792 15.493 4.933 1.00 57.66 110 THR A N 1
ATOM 860 C CA . THR A 1 110 ? 26.882 16.486 4.824 1.00 57.66 110 THR A CA 1
ATOM 861 C C . THR A 1 110 ? 26.595 17.849 5.463 1.00 57.66 110 THR A C 1
ATOM 863 O O . THR A 1 110 ? 27.410 18.761 5.336 1.00 57.66 110 THR A O 1
ATOM 866 N N . CYS A 1 111 ? 25.484 18.028 6.187 1.00 51.97 111 CYS A N 1
ATOM 867 C CA . CYS A 1 111 ? 25.202 19.288 6.880 1.00 51.97 111 CYS A CA 1
ATOM 868 C C . CYS A 1 111 ? 24.360 19.061 8.142 1.00 51.97 111 CYS A C 1
ATOM 870 O O . CYS A 1 111 ? 23.321 18.413 8.079 1.00 51.97 111 CYS A O 1
ATOM 872 N N . ASP A 1 112 ? 24.750 19.682 9.260 1.00 54.19 112 ASP A N 1
ATOM 873 C CA . ASP A 1 112 ? 24.044 19.693 10.561 1.00 54.19 112 ASP A CA 1
ATOM 874 C C . ASP A 1 112 ? 22.645 20.359 10.527 1.00 54.19 112 ASP A C 1
ATOM 876 O O . ASP A 1 112 ? 22.029 20.636 11.558 1.00 54.19 112 ASP A O 1
ATOM 880 N N . THR A 1 113 ? 22.108 20.637 9.337 1.00 50.75 113 THR A N 1
ATOM 881 C CA . THR A 1 113 ? 20.791 21.243 9.140 1.00 50.75 113 THR A CA 1
ATOM 882 C C . THR A 1 113 ? 19.796 20.199 8.642 1.00 50.75 113 THR A C 1
ATOM 884 O O . THR A 1 113 ? 19.956 19.602 7.577 1.00 50.75 113 THR A O 1
ATOM 887 N N . ARG A 1 114 ? 18.729 19.981 9.423 1.00 46.28 114 ARG A N 1
ATOM 888 C CA . ARG A 1 114 ? 17.596 19.124 9.041 1.00 46.28 114 ARG A CA 1
ATOM 889 C C . ARG A 1 114 ? 16.931 19.704 7.795 1.00 46.28 114 ARG A C 1
ATOM 891 O O . ARG A 1 114 ? 16.151 20.646 7.896 1.00 46.28 114 ARG A O 1
ATOM 898 N N . THR A 1 115 ? 17.245 19.147 6.634 1.00 49.25 115 THR A N 1
ATOM 899 C CA . THR A 1 115 ? 16.610 19.515 5.370 1.00 49.25 115 THR A CA 1
ATOM 900 C C . THR A 1 115 ? 15.892 18.292 4.827 1.00 49.25 115 THR A C 1
ATOM 902 O O . THR A 1 115 ? 16.505 17.238 4.693 1.00 49.25 115 THR A O 1
ATOM 905 N N . GLU A 1 116 ? 14.603 18.437 4.514 1.00 50.31 116 GLU A N 1
ATOM 906 C CA . GLU A 1 116 ? 13.796 17.389 3.887 1.00 50.31 116 GLU A CA 1
ATOM 907 C C . GLU A 1 116 ? 14.369 17.062 2.499 1.00 50.31 116 GLU A C 1
ATOM 909 O O . GLU A 1 116 ? 14.157 17.792 1.521 1.00 50.31 116 GLU A O 1
ATOM 914 N N . LEU A 1 117 ? 15.144 15.981 2.417 1.00 47.53 117 LEU A N 1
ATOM 915 C CA . LEU A 1 117 ? 15.503 15.363 1.152 1.00 47.53 117 LEU A CA 1
ATOM 916 C C . LEU A 1 117 ? 14.428 14.366 0.744 1.00 47.53 117 LEU A C 1
ATOM 918 O O . LEU A 1 117 ? 14.001 13.513 1.516 1.00 47.53 117 LEU A O 1
ATOM 922 N N . VAL A 1 118 ? 14.073 14.424 -0.535 1.00 49.09 118 VAL A N 1
ATOM 923 C CA . VAL A 1 118 ? 13.300 13.395 -1.223 1.00 49.09 118 VAL A CA 1
ATOM 924 C C . VAL A 1 118 ? 14.258 12.237 -1.535 1.00 49.09 118 VAL A C 1
ATOM 926 O O . VAL A 1 118 ? 14.564 11.949 -2.689 1.00 49.09 118 VAL A O 1
ATOM 929 N N . GLY A 1 119 ? 14.720 11.535 -0.502 1.00 49.03 119 GLY A N 1
ATOM 930 C CA . GLY A 1 119 ? 15.499 10.296 -0.589 1.00 49.03 119 GLY A CA 1
ATOM 931 C C . GLY A 1 119 ? 15.188 9.448 0.638 1.00 49.03 119 GLY A C 1
ATOM 932 O O . GLY A 1 119 ? 15.375 9.931 1.741 1.00 49.03 119 GLY A O 1
ATOM 933 N N . GLY A 1 120 ? 14.621 8.254 0.457 1.00 54.44 120 GLY A N 1
ATOM 934 C CA . GLY A 1 120 ? 14.161 7.441 1.592 1.00 54.44 120 GLY A CA 1
ATOM 935 C C . GLY A 1 120 ? 13.161 6.353 1.212 1.00 54.44 120 GLY A C 1
ATOM 936 O O . GLY A 1 120 ? 12.209 6.114 1.947 1.00 54.44 120 GLY A O 1
ATOM 937 N N . ALA A 1 121 ? 13.322 5.717 0.044 1.00 55.03 121 ALA A N 1
ATOM 938 C CA . ALA A 1 121 ? 12.555 4.500 -0.239 1.00 55.03 121 ALA A CA 1
ATOM 939 C C . ALA A 1 121 ? 12.834 3.436 0.839 1.00 55.03 121 ALA A C 1
ATOM 941 O O . ALA A 1 121 ? 11.916 2.734 1.252 1.00 55.03 121 ALA A O 1
ATOM 942 N N . ASP A 1 122 ? 14.069 3.397 1.346 1.00 59.56 122 ASP A N 1
ATOM 943 C CA . ASP A 1 122 ? 14.526 2.479 2.390 1.00 59.56 122 ASP A CA 1
ATOM 944 C C . ASP A 1 122 ? 13.901 2.771 3.757 1.00 59.56 122 ASP A C 1
ATOM 946 O O . ASP A 1 122 ? 13.365 1.862 4.376 1.00 59.56 122 ASP A O 1
ATOM 950 N N . GLU A 1 123 ? 13.880 4.033 4.197 1.00 63.88 123 GLU A N 1
ATOM 951 C CA . GLU A 1 123 ? 13.300 4.420 5.495 1.00 63.88 123 GLU A CA 1
ATOM 952 C C . GLU A 1 123 ? 11.792 4.133 5.551 1.00 63.88 123 GLU A C 1
ATOM 954 O O . GLU A 1 123 ? 11.274 3.603 6.533 1.00 63.88 123 GLU A O 1
ATOM 959 N N . VAL A 1 124 ? 11.076 4.441 4.465 1.00 66.44 124 VAL A N 1
ATOM 960 C CA . VAL A 1 124 ? 9.640 4.154 4.335 1.00 66.44 124 VAL A CA 1
ATOM 961 C C . VAL A 1 124 ? 9.394 2.644 4.316 1.00 66.44 124 VAL A C 1
ATOM 963 O O . VAL A 1 124 ? 8.479 2.148 4.968 1.00 66.44 124 VAL A O 1
ATOM 966 N N . SER A 1 125 ? 10.234 1.904 3.599 1.00 66.81 125 SER A N 1
ATOM 967 C CA . SER A 1 125 ? 10.192 0.445 3.526 1.00 66.81 125 SER A CA 1
ATOM 968 C C . SER A 1 125 ? 10.440 -0.224 4.878 1.00 66.81 125 SER A C 1
ATOM 970 O O . SER A 1 125 ? 9.715 -1.142 5.266 1.00 66.81 125 SER A O 1
ATOM 972 N N . GLU A 1 126 ? 11.436 0.257 5.616 1.00 68.69 126 GLU A N 1
ATOM 973 C CA . GLU A 1 126 ? 11.792 -0.240 6.937 1.00 68.69 126 GLU A CA 1
ATOM 974 C C . GLU A 1 126 ? 10.729 0.106 7.979 1.00 68.69 126 GLU A C 1
ATOM 976 O O . GLU A 1 126 ? 10.426 -0.721 8.834 1.00 68.69 126 GLU A O 1
ATOM 981 N N . LEU A 1 127 ? 10.090 1.273 7.875 1.00 69.62 127 LEU A N 1
ATOM 982 C CA . LEU A 1 127 ? 8.956 1.617 8.723 1.00 69.62 127 LEU A CA 1
ATOM 983 C C . LEU A 1 127 ? 7.750 0.716 8.451 1.00 69.62 127 LEU A C 1
ATOM 985 O O . LEU A 1 127 ? 7.116 0.241 9.395 1.00 69.62 127 LEU A O 1
ATOM 989 N N . ILE A 1 128 ? 7.418 0.495 7.175 1.00 69.62 128 ILE A N 1
ATOM 990 C CA . ILE A 1 128 ? 6.338 -0.418 6.788 1.00 69.62 128 ILE A CA 1
ATOM 991 C C . ILE A 1 128 ? 6.618 -1.795 7.386 1.00 69.62 128 ILE A C 1
ATOM 993 O O . ILE A 1 128 ? 5.736 -2.391 7.993 1.00 69.62 128 ILE A O 1
ATOM 997 N N . ARG A 1 129 ? 7.865 -2.264 7.301 1.00 69.88 129 ARG A N 1
ATOM 998 C CA . ARG A 1 129 ? 8.308 -3.507 7.934 1.00 69.88 129 ARG A CA 1
ATOM 999 C C . ARG A 1 129 ? 8.162 -3.478 9.457 1.00 69.88 129 ARG A C 1
ATOM 1001 O O . ARG A 1 129 ? 7.525 -4.375 9.989 1.00 69.88 129 ARG A O 1
ATOM 1008 N N . ALA A 1 130 ? 8.707 -2.481 10.151 1.00 70.06 130 ALA A N 1
ATOM 1009 C CA . ALA A 1 130 ? 8.640 -2.371 11.613 1.00 70.06 130 ALA A CA 1
ATOM 1010 C C . ALA A 1 130 ? 7.190 -2.286 12.118 1.00 70.06 130 ALA A C 1
ATOM 1012 O O . ALA A 1 130 ? 6.849 -2.847 13.152 1.00 70.06 130 ALA A O 1
ATOM 1013 N N . SER A 1 131 ? 6.310 -1.643 11.348 1.00 66.50 131 SER A N 1
ATOM 1014 C CA . SER A 1 131 ? 4.871 -1.591 11.633 1.00 66.50 131 SER A CA 1
ATOM 1015 C C . SER A 1 131 ? 4.180 -2.937 11.380 1.00 66.50 131 SER A C 1
ATOM 1017 O O . SER A 1 131 ? 3.145 -3.219 11.977 1.00 66.50 131 SER A O 1
ATOM 1019 N N . MET A 1 132 ? 4.749 -3.779 10.511 1.00 68.19 132 MET A N 1
ATOM 1020 C CA . MET A 1 132 ? 4.276 -5.134 10.232 1.00 68.19 132 MET A CA 1
ATOM 1021 C C . MET A 1 132 ? 4.898 -6.206 11.141 1.00 68.19 132 MET A C 1
ATOM 1023 O O . MET A 1 132 ? 4.292 -7.263 11.272 1.00 68.19 132 MET A O 1
ATOM 1027 N N . GLU A 1 133 ? 6.051 -5.984 11.784 1.00 67.19 133 GLU A N 1
ATOM 1028 C CA . GLU A 1 133 ? 6.712 -6.971 12.665 1.00 67.19 133 GLU A CA 1
ATOM 1029 C C . GLU A 1 133 ? 5.789 -7.548 13.756 1.00 67.19 133 GLU A C 1
ATOM 1031 O O . GLU A 1 133 ? 5.682 -8.775 13.826 1.00 67.19 133 GLU A O 1
ATOM 1036 N N . PRO A 1 134 ? 5.036 -6.737 14.533 1.00 59.84 134 PRO A N 1
ATOM 1037 C CA . PRO A 1 134 ? 4.145 -7.259 15.575 1.00 59.84 134 PRO A CA 1
ATOM 1038 C C . PRO A 1 134 ? 3.012 -8.128 15.017 1.00 59.84 134 PRO A C 1
ATOM 1040 O O . PRO A 1 134 ? 2.434 -8.941 15.735 1.00 59.84 134 PRO A O 1
ATOM 1043 N N . VAL A 1 135 ? 2.674 -7.927 13.741 1.00 56.62 135 VAL A N 1
ATOM 1044 C CA . VAL A 1 135 ? 1.640 -8.670 13.017 1.00 56.62 135 VAL A CA 1
ATOM 1045 C C . VAL A 1 135 ? 2.239 -9.956 12.449 1.00 56.62 135 VAL A C 1
ATOM 1047 O O . VAL A 1 135 ? 1.675 -11.028 12.622 1.00 56.62 135 VAL A O 1
ATOM 1050 N N . LEU A 1 136 ? 3.420 -9.893 11.830 1.00 50.22 136 LEU A N 1
ATOM 1051 C CA . LEU A 1 136 ? 4.109 -11.058 11.265 1.00 50.22 136 LEU A CA 1
ATOM 1052 C C . LEU A 1 136 ? 4.440 -12.117 12.330 1.00 50.22 136 LEU A C 1
ATOM 1054 O O . LEU A 1 136 ? 4.308 -13.309 12.055 1.00 50.22 136 LEU A O 1
ATOM 1058 N N . GLU A 1 137 ? 4.793 -11.709 13.551 1.00 49.84 137 GLU A N 1
ATOM 1059 C CA . GLU A 1 137 ? 5.012 -12.637 14.672 1.00 49.84 137 GLU A CA 1
ATOM 1060 C C . GLU A 1 137 ? 3.738 -13.397 15.087 1.00 49.84 137 GLU A C 1
ATOM 1062 O O . GLU A 1 137 ? 3.824 -14.543 15.519 1.00 49.84 137 GLU A O 1
ATOM 1067 N N . GLN A 1 138 ? 2.547 -12.817 14.897 1.00 41.84 138 GLN A N 1
ATOM 1068 C CA . GLN A 1 138 ? 1.263 -13.475 15.186 1.00 41.84 138 GLN A CA 1
ATOM 1069 C C . GLN A 1 138 ? 0.808 -14.426 14.065 1.00 41.84 138 GLN A C 1
ATOM 1071 O O . GLN A 1 138 ? 0.022 -15.341 14.309 1.00 41.84 138 GLN A O 1
ATOM 1076 N N . TYR A 1 139 ? 1.333 -14.244 12.849 1.00 40.66 139 TYR A N 1
ATOM 1077 C CA . TYR A 1 139 ? 0.953 -14.980 11.639 1.00 40.66 139 TYR A CA 1
ATOM 1078 C C . TYR A 1 139 ? 2.060 -15.892 11.095 1.00 40.66 139 TYR A C 1
ATOM 1080 O O . TYR A 1 139 ? 2.033 -16.241 9.916 1.00 40.66 139 TYR A O 1
ATOM 1088 N N . THR A 1 140 ? 3.012 -16.325 11.926 1.00 34.69 140 THR A N 1
ATOM 1089 C CA . THR A 1 140 ? 3.959 -17.392 11.566 1.00 34.69 140 THR A CA 1
ATOM 1090 C C . THR A 1 140 ? 3.435 -18.765 12.010 1.00 34.69 140 THR A C 1
ATOM 1092 O O . THR A 1 140 ? 3.792 -19.248 13.083 1.00 34.69 140 THR A O 1
ATOM 1095 N N . PRO A 1 141 ? 2.637 -19.493 11.201 1.00 33.34 141 PRO A N 1
ATOM 1096 C CA . PRO A 1 141 ? 2.841 -20.927 11.158 1.00 33.34 141 PRO A CA 1
ATOM 1097 C C . PRO A 1 141 ? 4.198 -21.159 10.485 1.00 33.34 141 PRO A C 1
ATOM 1099 O O . PRO A 1 141 ? 4.584 -20.418 9.582 1.00 33.34 141 PRO A O 1
ATOM 1102 N N . ALA A 1 142 ? 4.939 -22.166 10.935 1.00 33.38 142 ALA A N 1
ATOM 1103 C CA . ALA A 1 142 ? 6.148 -22.627 10.267 1.00 33.38 142 ALA A CA 1
ATOM 1104 C C . ALA A 1 142 ? 5.847 -22.890 8.780 1.00 33.38 142 ALA A C 1
ATOM 1106 O O . ALA A 1 142 ? 5.244 -23.902 8.430 1.00 33.38 142 ALA A O 1
ATOM 1107 N N . VAL A 1 143 ? 6.206 -21.950 7.908 1.00 32.88 143 VAL A N 1
ATOM 1108 C CA . VAL A 1 143 ? 6.216 -22.162 6.464 1.00 32.88 143 VAL A CA 1
ATOM 1109 C C . VAL A 1 143 ? 7.667 -22.429 6.113 1.00 32.88 143 VAL A C 1
ATOM 1111 O O . VAL A 1 143 ? 8.445 -21.506 5.883 1.00 32.88 143 VAL A O 1
ATOM 1114 N N . ASP A 1 144 ? 8.028 -23.710 6.140 1.00 28.42 144 ASP A N 1
ATOM 1115 C CA . ASP A 1 144 ? 9.220 -24.211 5.470 1.00 28.42 144 ASP A CA 1
ATOM 1116 C C . ASP A 1 144 ? 9.091 -23.870 3.981 1.00 28.42 144 ASP A C 1
ATOM 1118 O O . ASP A 1 144 ? 8.259 -24.421 3.255 1.00 28.42 144 ASP A O 1
ATOM 1122 N N . ILE A 1 145 ? 9.886 -22.900 3.541 1.00 28.81 145 ILE A N 1
ATOM 1123 C CA . ILE A 1 145 ? 10.058 -22.575 2.130 1.00 28.81 145 ILE A CA 1
ATOM 1124 C C . ILE A 1 145 ? 11.056 -23.605 1.586 1.00 28.81 145 ILE A C 1
ATOM 1126 O O . ILE A 1 145 ? 12.245 -23.528 1.898 1.00 28.81 145 ILE A O 1
ATOM 1130 N N . PHE A 1 146 ? 10.556 -24.594 0.839 1.00 31.52 146 PHE A N 1
ATOM 1131 C CA . PHE A 1 146 ? 11.372 -25.447 -0.036 1.00 31.52 146 PHE A CA 1
ATOM 1132 C C . PHE A 1 146 ? 11.837 -24.674 -1.274 1.00 31.52 146 PHE A C 1
ATOM 1134 O O . PHE A 1 146 ? 11.048 -23.843 -1.783 1.00 31.52 146 PHE A O 1
#

Foldseek 3Di:
DEEACVPPPPHRQWDAAPVGDTDGYHHDNEPVCVCVVVDVVNLLPAQEDEYAPLLNHQCSQVNLCCCVVPSVHYYQDYDQADQVRDGRHCRVVCVVVDPDDDDDFDDDPPDPDRDRGPDPSNVSVVVSVVVCVVVVVVPDDPDPDD